Protein AF-A0A089IJK9-F1 (afdb_monomer_lite)

Sequence (99 aa):
MNNRFSMPSKLVNQSELLKTTIIEKGRHYQSLHILEFDNSVKYVLKEKNVKDSGSLMDEAERLKWVNDVIPSPKVISYQKENGEEYLVMTYIEGCTAEE

Structure (mmCIF, N/CA/C/O backbone):
data_AF-A0A089IJK9-F1
#
_entry.id   AF-A0A089IJK9-F1
#
loop_
_atom_site.group_PDB
_atom_site.id
_atom_site.type_symbol
_atom_site.label_atom_id
_atom_site.label_alt_id
_atom_site.label_co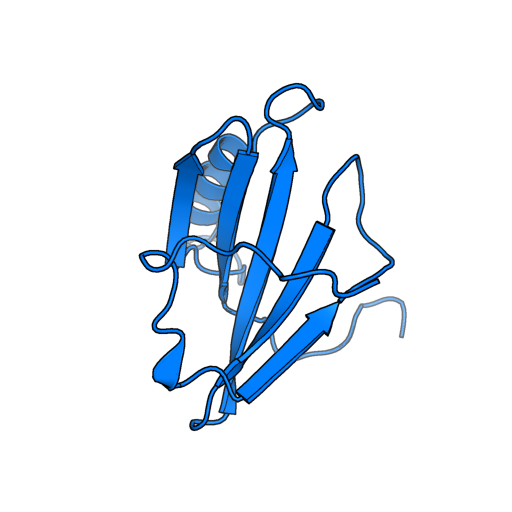mp_id
_atom_site.label_asym_id
_atom_site.label_entity_id
_atom_site.label_seq_id
_atom_site.pdbx_PDB_ins_code
_atom_site.Cartn_x
_atom_site.Cartn_y
_atom_site.Cartn_z
_at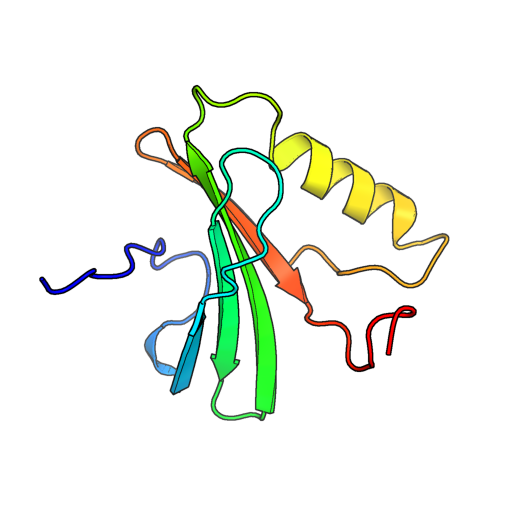om_site.occupancy
_atom_site.B_iso_or_equiv
_atom_site.auth_seq_id
_atom_site.auth_comp_id
_atom_site.auth_asym_id
_atom_site.auth_atom_id
_atom_site.pdbx_PDB_model_num
ATOM 1 N N . MET A 1 1 ? -2.977 -9.935 23.309 1.00 30.28 1 MET A N 1
ATOM 2 C CA . MET A 1 1 ? -3.837 -8.808 22.888 1.00 30.28 1 MET A CA 1
ATOM 3 C C . MET A 1 1 ? -4.109 -8.988 21.407 1.00 30.28 1 MET A C 1
ATOM 5 O O . MET A 1 1 ? -3.159 -9.056 20.643 1.00 30.28 1 MET A O 1
ATOM 9 N N . ASN A 1 2 ? -5.370 -9.182 21.019 1.00 30.22 2 ASN A N 1
ATOM 10 C CA . ASN A 1 2 ? -5.747 -9.345 19.616 1.00 30.22 2 ASN A CA 1
ATOM 11 C C . ASN A 1 2 ? -5.690 -7.971 18.942 1.00 30.22 2 ASN A C 1
ATOM 13 O O . ASN A 1 2 ? -6.663 -7.222 19.018 1.00 30.22 2 ASN A O 1
ATOM 17 N N . ASN A 1 3 ? -4.562 -7.640 18.310 1.00 35.00 3 ASN A N 1
ATOM 18 C CA . ASN A 1 3 ? -4.481 -6.518 17.377 1.00 35.00 3 ASN A CA 1
ATOM 19 C C . ASN A 1 3 ? -5.356 -6.861 16.170 1.00 35.00 3 ASN A C 1
ATOM 21 O O . ASN A 1 3 ? -4.898 -7.443 15.189 1.00 35.00 3 ASN A O 1
ATOM 25 N N . ARG A 1 4 ? -6.655 -6.566 16.274 1.00 44.09 4 ARG A N 1
ATOM 26 C CA . ARG A 1 4 ? -7.561 -6.593 15.131 1.00 44.09 4 ARG A CA 1
ATOM 27 C C . ARG A 1 4 ? -7.138 -5.458 14.211 1.00 44.09 4 ARG A C 1
ATOM 29 O O . ARG A 1 4 ? -7.492 -4.307 14.437 1.00 44.09 4 ARG A O 1
ATOM 36 N N . PHE A 1 5 ? -6.342 -5.819 13.216 1.00 53.09 5 PHE A N 1
ATOM 37 C CA . PHE A 1 5 ? -6.068 -5.033 12.028 1.00 53.09 5 PHE A CA 1
ATOM 38 C C . PHE A 1 5 ? -7.390 -4.462 11.493 1.00 53.09 5 PHE A C 1
ATOM 40 O O . PHE A 1 5 ? -8.262 -5.196 11.029 1.00 53.09 5 PHE A O 1
ATOM 47 N N . SER A 1 6 ? -7.573 -3.156 11.668 1.00 55.34 6 SER A N 1
ATOM 48 C CA . SER A 1 6 ? -8.802 -2.429 11.352 1.00 55.34 6 SER A CA 1
ATOM 49 C C . SER A 1 6 ? -8.647 -1.784 9.978 1.00 55.34 6 SER A C 1
ATOM 51 O O . SER A 1 6 ? -8.602 -0.563 9.853 1.00 55.34 6 SER A O 1
ATOM 53 N N . MET A 1 7 ? -8.507 -2.604 8.938 1.00 63.88 7 MET A N 1
ATOM 54 C CA . MET A 1 7 ? -8.454 -2.094 7.571 1.00 63.88 7 MET A CA 1
ATOM 55 C C . MET A 1 7 ? -9.877 -1.814 7.073 1.00 63.88 7 MET A C 1
ATOM 57 O O . MET A 1 7 ? -10.723 -2.713 7.153 1.00 63.88 7 MET A O 1
ATOM 61 N N . PRO A 1 8 ? -10.161 -0.614 6.537 1.00 61.06 8 PRO A N 1
ATOM 62 C CA . PRO A 1 8 ? -11.455 -0.322 5.938 1.00 61.06 8 PRO A CA 1
ATOM 63 C C . PRO A 1 8 ? -11.860 -1.383 4.907 1.00 61.06 8 PRO A C 1
ATOM 65 O O . PRO A 1 8 ? -11.108 -1.703 3.985 1.00 61.06 8 PRO A O 1
ATOM 68 N N . SER A 1 9 ? -13.075 -1.919 5.038 1.00 60.78 9 SER A N 1
ATOM 69 C CA . SER A 1 9 ? -13.594 -3.001 4.184 1.00 60.78 9 SER A CA 1
ATOM 70 C C . SER A 1 9 ? -13.705 -2.621 2.704 1.00 60.78 9 SER A C 1
ATOM 72 O O . SER A 1 9 ? -13.811 -3.492 1.847 1.00 60.78 9 SER A O 1
ATOM 74 N N . LYS A 1 10 ? -13.660 -1.320 2.392 1.00 64.81 10 LYS A N 1
ATOM 75 C CA . LYS A 1 10 ? -13.691 -0.780 1.027 1.00 64.81 10 LYS A CA 1
ATOM 76 C C . LYS A 1 10 ? -12.313 -0.694 0.363 1.00 64.81 10 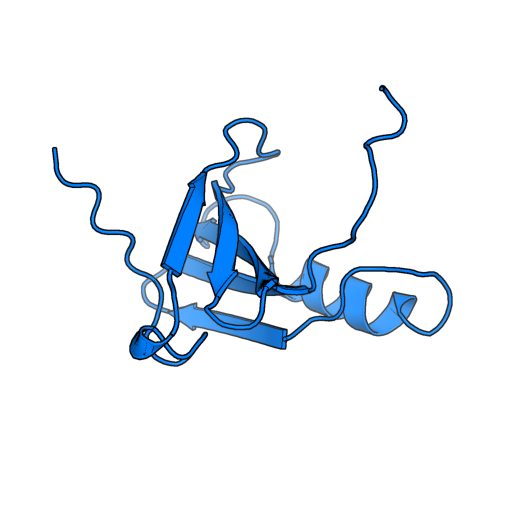LYS A C 1
ATOM 78 O O . LYS A 1 10 ? -12.255 -0.324 -0.804 1.00 64.81 10 LYS A O 1
ATOM 83 N N . LEU A 1 11 ? -11.218 -0.935 1.088 1.00 66.06 11 LEU A N 1
ATOM 84 C CA . LEU A 1 11 ? -9.862 -0.781 0.544 1.00 66.06 11 LEU A CA 1
ATOM 85 C C . LEU A 1 11 ? -9.410 -1.982 -0.281 1.00 66.06 11 LEU A C 1
ATOM 87 O O . LEU A 1 11 ? -8.746 -1.797 -1.295 1.00 66.06 11 LEU A O 1
ATOM 91 N N . VAL A 1 12 ? -9.772 -3.188 0.151 1.00 66.31 12 VAL A N 1
ATOM 92 C CA . VAL A 1 12 ? -9.507 -4.458 -0.536 1.00 66.31 12 VAL A CA 1
ATOM 93 C C . VAL A 1 12 ? -10.548 -5.489 -0.099 1.00 66.31 12 VAL A C 1
ATOM 95 O O . VAL A 1 12 ? -11.079 -5.411 1.013 1.00 66.31 12 VAL A O 1
ATOM 98 N N . ASN A 1 13 ? -10.837 -6.466 -0.961 1.00 70.50 13 ASN A N 1
ATOM 99 C CA . ASN A 1 13 ? -11.789 -7.526 -0.653 1.00 70.50 13 ASN A CA 1
ATOM 100 C C . ASN A 1 13 ? -11.216 -8.492 0.401 1.00 70.50 13 ASN A C 1
ATOM 102 O O . ASN A 1 13 ? -10.441 -9.387 0.082 1.00 70.50 13 ASN A O 1
ATOM 106 N N . GLN A 1 14 ? -11.599 -8.322 1.667 1.00 71.06 14 GLN A N 1
ATOM 107 C CA . GLN A 1 14 ? -11.051 -9.111 2.778 1.00 71.06 14 GLN A CA 1
ATOM 108 C C . GLN A 1 14 ? -11.349 -10.614 2.686 1.00 71.06 14 GLN A C 1
ATOM 110 O O . GLN A 1 14 ? -10.644 -11.391 3.323 1.00 71.06 14 GLN A O 1
ATOM 115 N N . SER A 1 15 ? -12.352 -11.043 1.908 1.00 71.06 15 SER A N 1
ATOM 116 C CA . SER A 1 15 ? -12.671 -12.471 1.763 1.00 71.06 15 SER A CA 1
ATOM 117 C C . SER A 1 15 ? -11.581 -13.272 1.051 1.00 71.06 15 SER A C 1
ATOM 119 O O . SER A 1 15 ? -11.563 -14.489 1.167 1.00 71.06 15 SER A O 1
ATOM 121 N N . GLU A 1 16 ? -10.706 -12.596 0.308 1.00 74.19 16 GLU A N 1
ATOM 122 C CA . GLU A 1 16 ? -9.627 -13.202 -0.485 1.00 74.19 16 GLU A CA 1
ATOM 123 C C . GLU A 1 16 ? -8.243 -13.000 0.161 1.00 74.19 16 GLU A C 1
ATOM 125 O O . GLU A 1 16 ? -7.227 -13.425 -0.392 1.00 74.19 16 GLU A O 1
ATOM 130 N N . LEU A 1 17 ? -8.185 -12.312 1.310 1.00 80.50 17 LEU A N 1
ATOM 131 C CA . LEU A 1 17 ? -6.942 -12.037 2.023 1.00 80.50 17 LEU A CA 1
ATOM 132 C C . LEU A 1 17 ? -6.485 -13.298 2.762 1.00 80.50 17 LEU A C 1
ATOM 134 O O . LEU A 1 17 ? -7.103 -13.718 3.739 1.00 80.50 17 LEU A O 1
ATOM 138 N N . LEU A 1 18 ? -5.362 -13.859 2.327 1.00 80.06 18 LEU A N 1
ATOM 139 C CA . LEU A 1 18 ? -4.770 -15.047 2.931 1.00 80.06 18 LEU A CA 1
ATOM 140 C C . LEU A 1 18 ? -3.892 -14.720 4.131 1.00 80.06 18 LEU A C 1
ATOM 142 O O . LEU A 1 18 ? -3.905 -15.429 5.139 1.00 80.06 18 LEU A O 1
ATOM 146 N N . LYS A 1 19 ? -3.070 -13.676 4.001 1.00 83.62 19 LYS A N 1
ATOM 147 C CA . LYS A 1 19 ? -2.033 -13.373 4.983 1.00 83.62 19 LYS A CA 1
ATOM 148 C C . LYS A 1 19 ? -1.702 -11.889 5.011 1.00 83.62 19 LYS A C 1
ATOM 150 O O . LYS A 1 19 ? -1.59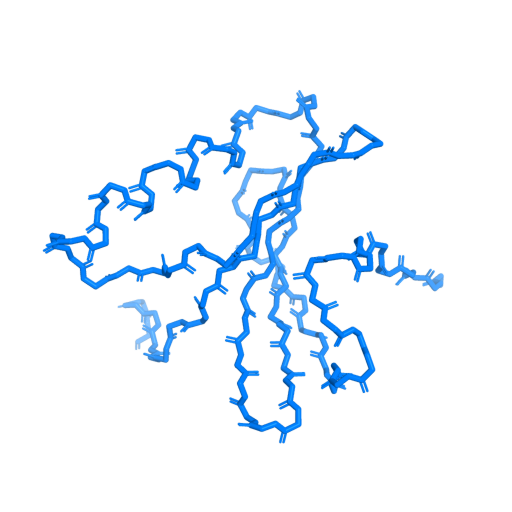5 -11.238 3.975 1.00 83.62 19 LYS A O 1
ATOM 155 N N . THR A 1 20 ? -1.464 -11.397 6.221 1.00 86.12 20 THR A N 1
ATOM 156 C CA . THR A 1 20 ? -0.915 -10.066 6.474 1.00 86.12 20 THR A CA 1
ATOM 157 C C . THR A 1 20 ? 0.445 -10.214 7.141 1.00 86.12 20 THR A C 1
ATOM 159 O O . THR A 1 20 ? 0.553 -10.85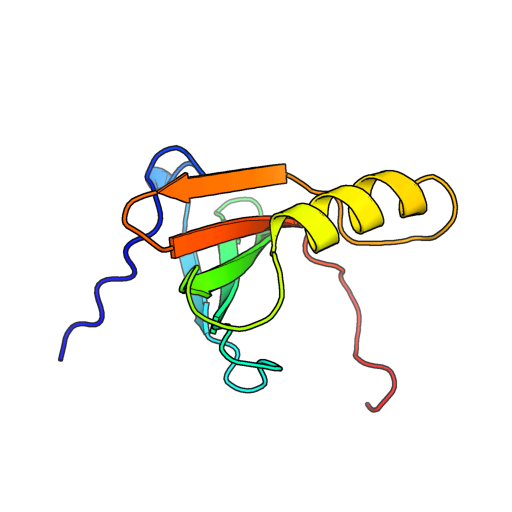4 8.188 1.00 86.12 20 THR A O 1
ATOM 162 N N . THR A 1 21 ? 1.480 -9.615 6.554 1.00 87.06 21 THR A N 1
ATOM 163 C CA . THR A 1 21 ? 2.825 -9.552 7.141 1.00 87.06 21 THR A CA 1
ATOM 164 C C . THR A 1 21 ? 3.117 -8.119 7.571 1.00 87.06 21 THR A C 1
ATOM 166 O O . THR A 1 21 ? 3.127 -7.220 6.733 1.00 87.06 21 THR A O 1
ATOM 169 N N . ILE A 1 22 ? 3.364 -7.901 8.863 1.00 85.56 22 ILE A N 1
ATOM 170 C CA . ILE A 1 22 ? 3.717 -6.584 9.410 1.00 85.56 22 ILE A CA 1
ATOM 171 C C . ILE A 1 22 ? 5.202 -6.324 9.145 1.00 85.56 22 ILE A C 1
ATOM 173 O O . ILE A 1 22 ? 6.044 -7.167 9.454 1.00 85.56 22 ILE A O 1
ATOM 177 N N . ILE A 1 23 ? 5.531 -5.156 8.594 1.00 82.06 23 ILE A N 1
ATOM 178 C CA . ILE A 1 23 ? 6.913 -4.712 8.407 1.00 82.06 23 ILE A CA 1
ATOM 179 C C . ILE A 1 23 ? 7.272 -3.749 9.539 1.00 82.06 23 ILE A C 1
ATOM 181 O O . ILE A 1 23 ? 6.839 -2.599 9.558 1.00 82.06 23 ILE A O 1
ATOM 185 N N . GLU A 1 24 ? 8.116 -4.207 10.464 1.00 69.12 24 GLU A N 1
ATOM 186 C CA . GLU A 1 24 ? 8.551 -3.417 11.628 1.00 69.12 24 GLU A CA 1
ATOM 187 C C . GLU A 1 24 ? 9.477 -2.241 11.252 1.00 69.12 24 GLU A C 1
ATOM 189 O O . GLU A 1 24 ? 9.607 -1.278 12.005 1.00 69.12 24 GLU A O 1
ATOM 194 N N . LYS A 1 25 ? 10.088 -2.267 10.058 1.00 64.25 25 LYS A N 1
ATOM 195 C CA . LYS A 1 25 ? 10.951 -1.195 9.522 1.00 64.25 25 LYS A CA 1
ATOM 196 C C . LYS A 1 25 ? 10.158 -0.090 8.801 1.00 64.25 25 LYS A C 1
ATOM 198 O O . LYS A 1 25 ? 10.462 0.263 7.662 1.00 64.25 25 LYS A O 1
ATOM 203 N N . GLY A 1 26 ? 9.138 0.466 9.448 1.00 60.72 26 GLY A N 1
ATOM 204 C CA . GLY A 1 26 ? 8.469 1.678 8.964 1.00 60.72 26 GLY A CA 1
ATOM 205 C C . GLY A 1 26 ? 9.302 2.939 9.226 1.00 60.72 26 GLY A C 1
ATOM 206 O O . GLY A 1 26 ? 9.953 3.058 10.263 1.00 60.72 26 GLY A O 1
ATOM 207 N N . ARG A 1 27 ? 9.289 3.912 8.305 1.00 67.00 27 ARG A N 1
ATOM 208 C CA . ARG A 1 27 ? 9.769 5.281 8.587 1.00 67.00 27 ARG A CA 1
ATOM 209 C C . ARG A 1 27 ? 8.599 6.129 9.089 1.00 67.00 27 ARG A C 1
ATOM 211 O O . ARG A 1 27 ? 7.525 6.049 8.515 1.00 67.00 27 ARG A O 1
ATOM 218 N N . HIS A 1 28 ? 8.851 6.985 10.085 1.00 65.62 28 HIS A N 1
ATOM 219 C CA . HIS A 1 28 ? 7.969 8.071 10.548 1.00 65.62 28 HIS A CA 1
ATOM 220 C C . HIS A 1 28 ? 6.494 7.699 10.765 1.00 65.62 28 HIS A C 1
ATOM 222 O O . HIS A 1 28 ? 5.680 7.872 9.863 1.00 65.62 28 HIS A O 1
ATOM 228 N N . TYR A 1 29 ? 6.153 7.296 11.996 1.00 76.19 29 TYR A N 1
ATOM 229 C CA . TYR A 1 29 ? 4.769 7.242 12.499 1.00 76.19 29 TYR A CA 1
ATOM 230 C C . TYR A 1 29 ? 3.769 6.519 11.571 1.00 76.19 29 TYR A C 1
ATOM 232 O O . TYR A 1 29 ? 2.600 6.880 11.480 1.00 76.19 29 TYR A O 1
ATOM 240 N N . GLN A 1 30 ? 4.258 5.522 10.833 1.00 82.75 30 GLN A N 1
ATOM 241 C CA . GLN A 1 30 ? 3.512 4.757 9.841 1.00 82.75 30 GLN A CA 1
ATOM 242 C C . GLN A 1 30 ? 3.713 3.275 10.112 1.00 82.75 30 GLN A C 1
ATOM 244 O O . GLN A 1 30 ? 4.846 2.837 10.337 1.00 82.75 30 GLN A O 1
ATOM 249 N N . SER A 1 31 ? 2.636 2.507 10.009 1.00 87.88 31 SER A N 1
ATOM 250 C CA . SER A 1 31 ? 2.706 1.049 9.988 1.00 87.88 31 SER A CA 1
ATOM 251 C C . SER A 1 31 ? 2.613 0.563 8.546 1.00 87.88 31 SER A C 1
ATOM 253 O O . SER A 1 31 ? 1.856 1.103 7.733 1.00 87.88 31 SER A O 1
ATOM 255 N N . LEU A 1 32 ? 3.421 -0.444 8.215 1.00 90.44 32 LEU A N 1
ATOM 256 C CA . LEU A 1 32 ? 3.481 -1.042 6.887 1.00 90.44 32 LEU A CA 1
ATOM 257 C C . LEU A 1 32 ? 3.086 -2.510 6.965 1.00 90.44 32 LEU A C 1
ATOM 259 O O . LEU A 1 32 ? 3.565 -3.247 7.827 1.00 90.44 32 LEU A O 1
ATOM 263 N N . HIS A 1 33 ? 2.266 -2.938 6.013 1.00 90.19 33 HIS A N 1
ATOM 264 C CA . HIS A 1 33 ? 1.779 -4.307 5.921 1.00 90.19 33 HIS A CA 1
ATOM 265 C C . HIS A 1 33 ? 1.872 -4.808 4.483 1.00 90.19 33 HIS A C 1
ATOM 267 O O . HIS A 1 33 ? 1.518 -4.085 3.554 1.00 90.19 33 HIS A O 1
ATOM 273 N N . ILE A 1 34 ? 2.302 -6.054 4.294 1.00 91.19 34 ILE A N 1
ATOM 274 C CA . ILE A 1 34 ? 2.133 -6.786 3.033 1.00 91.19 34 ILE A CA 1
ATOM 275 C C . ILE A 1 34 ? 0.849 -7.597 3.141 1.00 91.19 34 ILE A C 1
ATOM 277 O O . ILE A 1 34 ? 0.679 -8.357 4.094 1.00 91.19 34 ILE A O 1
ATOM 281 N N . LEU A 1 35 ? -0.032 -7.435 2.161 1.00 91.06 35 LEU A N 1
ATOM 282 C CA . LEU A 1 35 ? -1.289 -8.157 2.029 1.00 91.06 35 LEU A CA 1
ATOM 283 C C . LEU A 1 35 ? -1.148 -9.187 0.907 1.00 91.06 35 LEU A C 1
ATOM 285 O O . LEU A 1 35 ? -0.934 -8.802 -0.241 1.00 91.06 35 LEU A O 1
ATOM 289 N N . GLU A 1 36 ? -1.257 -10.472 1.233 1.00 90.12 36 GLU A N 1
ATOM 290 C CA . GLU A 1 36 ? -1.145 -11.590 0.289 1.00 90.12 36 GLU A CA 1
ATOM 291 C C . GLU A 1 36 ? -2.533 -12.206 0.042 1.00 90.12 36 GLU A C 1
ATOM 293 O O . GLU A 1 36 ? -3.255 -12.505 0.995 1.00 90.12 36 GLU A O 1
ATOM 298 N N . PHE A 1 37 ? -2.901 -12.402 -1.227 1.00 86.69 37 PHE A N 1
ATOM 299 C CA . PHE A 1 37 ? -4.210 -12.907 -1.668 1.00 86.69 37 PHE A CA 1
ATOM 300 C C . PHE A 1 37 ? -4.090 -14.254 -2.400 1.00 86.69 37 PHE A C 1
ATOM 302 O O . PHE A 1 37 ? -3.024 -14.575 -2.930 1.00 86.69 37 PHE A O 1
ATOM 309 N N . ASP A 1 38 ? -5.195 -15.007 -2.484 1.00 78.56 38 ASP A N 1
ATOM 310 C CA . ASP A 1 38 ? -5.285 -16.376 -3.048 1.00 78.56 38 ASP A CA 1
ATOM 311 C C . ASP A 1 38 ? -4.637 -16.564 -4.434 1.00 78.56 38 ASP A C 1
ATOM 313 O O . ASP A 1 38 ? -4.118 -17.630 -4.757 1.00 78.56 38 ASP A O 1
ATOM 317 N N . ASN A 1 39 ? -4.569 -15.506 -5.240 1.00 75.06 39 ASN A N 1
ATOM 318 C CA . ASN A 1 39 ? -3.980 -15.533 -6.582 1.00 75.06 39 ASN A CA 1
ATOM 319 C C . ASN A 1 39 ? -2.484 -15.164 -6.617 1.00 75.06 39 ASN A C 1
ATOM 321 O O . ASN A 1 39 ? -1.988 -14.704 -7.643 1.00 75.06 39 ASN A O 1
ATOM 325 N N . SER A 1 40 ? -1.764 -15.309 -5.497 1.00 76.75 40 SER A N 1
ATOM 326 C CA . SER A 1 40 ? -0.379 -14.823 -5.320 1.00 76.75 40 SER A CA 1
ATOM 327 C C . SER A 1 40 ? -0.211 -13.316 -5.556 1.00 76.75 40 SER A C 1
ATOM 329 O O . SER A 1 40 ? 0.897 -12.824 -5.766 1.00 76.75 40 SER A O 1
ATOM 331 N N . VAL A 1 41 ? -1.313 -12.565 -5.518 1.00 85.06 41 VAL A N 1
ATOM 332 C CA . VAL A 1 41 ? -1.291 -11.111 -5.650 1.00 85.06 41 VAL A CA 1
ATOM 333 C C . VAL A 1 41 ? -0.886 -10.519 -4.310 1.00 85.06 41 VAL A C 1
ATOM 335 O O . VAL A 1 41 ? -1.443 -10.875 -3.269 1.00 85.06 41 VAL A O 1
ATOM 338 N N . LYS A 1 42 ? 0.079 -9.600 -4.346 1.00 90.75 42 LYS A N 1
ATOM 339 C CA . LYS A 1 42 ? 0.562 -8.890 -3.167 1.00 90.75 42 LYS A CA 1
ATOM 340 C C . LYS A 1 42 ? 0.315 -7.395 -3.291 1.00 90.75 42 LYS A C 1
ATOM 342 O O . LYS A 1 42 ? 0.608 -6.778 -4.320 1.00 90.75 42 LYS A O 1
ATOM 347 N N . TYR A 1 43 ? -0.148 -6.803 -2.201 1.00 92.50 43 TYR A N 1
ATOM 348 C CA . TYR A 1 43 ? -0.249 -5.359 -2.037 1.00 92.50 43 TYR A CA 1
ATOM 349 C C . TYR A 1 43 ? 0.523 -4.907 -0.807 1.00 92.50 43 TYR A C 1
ATOM 351 O O . TYR A 1 43 ? 0.801 -5.690 0.099 1.00 92.50 43 TYR A O 1
ATOM 359 N N . VAL A 1 44 ? 0.841 -3.621 -0.769 1.00 92.69 44 VAL A N 1
ATOM 360 C CA . VAL A 1 44 ? 1.364 -2.951 0.417 1.00 92.69 44 VAL A CA 1
ATOM 361 C C . VAL A 1 44 ? 0.286 -2.015 0.939 1.00 92.69 44 VAL A C 1
ATOM 363 O O . VAL A 1 44 ? -0.230 -1.193 0.182 1.00 92.69 44 VAL A O 1
ATOM 366 N N . LEU A 1 45 ? -0.033 -2.131 2.226 1.00 92.50 45 LEU A N 1
ATOM 367 C CA . LEU A 1 45 ? -0.819 -1.152 2.964 1.00 92.50 45 LEU A CA 1
ATOM 368 C C . LEU A 1 45 ? 0.114 -0.307 3.830 1.00 92.50 45 LEU A C 1
ATOM 370 O O . LEU A 1 45 ? 0.896 -0.837 4.620 1.00 92.50 45 LEU A O 1
ATOM 374 N N . LYS A 1 46 ? -0.038 1.009 3.717 1.00 92.44 46 LYS A N 1
ATOM 375 C CA . LYS A 1 46 ? 0.452 1.984 4.688 1.00 92.44 46 LYS A CA 1
ATOM 376 C C . LYS A 1 46 ? -0.716 2.540 5.481 1.00 92.44 46 LYS A C 1
ATOM 378 O O . LYS A 1 46 ? -1.736 2.891 4.888 1.00 92.44 46 LYS A O 1
ATOM 383 N N . GLU A 1 47 ? -0.536 2.662 6.786 1.00 91.12 47 GLU A N 1
ATOM 384 C CA . GLU A 1 47 ? -1.473 3.329 7.690 1.00 91.12 47 GLU A CA 1
ATOM 385 C C . GLU A 1 47 ? -0.728 4.330 8.580 1.00 91.12 47 GLU A C 1
ATOM 387 O O . GLU A 1 47 ? 0.410 4.072 8.988 1.00 91.12 47 GLU A O 1
ATOM 392 N N . LYS A 1 48 ? -1.346 5.481 8.855 1.00 90.62 48 LYS A N 1
ATOM 393 C CA . LYS A 1 48 ? -0.846 6.460 9.832 1.00 90.62 48 LYS A CA 1
ATOM 394 C C . LYS A 1 48 ? -1.951 7.306 10.423 1.00 90.62 48 LYS A C 1
ATOM 396 O O . LYS A 1 48 ? -2.937 7.605 9.744 1.00 90.62 48 LYS A O 1
ATOM 401 N N . ASN A 1 49 ? -1.674 7.865 11.598 1.00 91.19 49 ASN A N 1
ATOM 402 C CA . ASN A 1 49 ? -2.546 8.866 12.172 1.00 91.19 49 ASN A CA 1
ATOM 403 C C . ASN A 1 49 ? -2.438 10.188 11.392 1.00 91.19 49 ASN A C 1
ATOM 405 O O . ASN A 1 49 ? -1.357 10.626 10.977 1.00 91.19 49 ASN A O 1
ATOM 409 N N . VAL A 1 50 ? -3.565 10.877 11.216 1.00 91.44 50 VAL A N 1
ATOM 410 C CA . VAL A 1 50 ? -3.618 12.182 10.530 1.00 91.44 50 VAL A CA 1
ATOM 411 C C . VAL A 1 50 ? -2.874 13.284 11.289 1.00 91.44 50 VAL A C 1
ATOM 413 O O . VAL A 1 50 ? -2.538 14.302 10.691 1.00 91.44 50 VAL A O 1
ATOM 416 N N . LYS A 1 51 ? -2.659 13.115 12.601 1.00 91.31 51 LYS A N 1
ATOM 417 C CA . LYS A 1 51 ? -1.925 14.070 13.445 1.00 91.31 51 LYS A CA 1
ATOM 418 C C . LYS A 1 51 ? -0.414 13.960 13.271 1.00 91.31 51 LYS A C 1
ATOM 420 O O . LYS A 1 51 ? 0.293 14.923 13.563 1.00 91.31 51 LYS A O 1
ATOM 425 N N . ASP A 1 52 ? 0.067 12.807 12.820 1.00 89.38 52 ASP A N 1
ATOM 426 C CA . ASP A 1 52 ? 1.487 12.599 12.581 1.00 89.38 52 ASP A CA 1
ATOM 427 C C . ASP A 1 52 ? 1.936 13.371 11.343 1.00 89.38 52 ASP A C 1
ATOM 429 O O . ASP A 1 52 ? 1.160 13.585 10.408 1.00 89.38 52 ASP A O 1
ATOM 433 N N . SER A 1 53 ? 3.203 13.776 11.309 1.00 87.38 53 SER A N 1
ATOM 434 C CA . SER A 1 53 ? 3.731 14.564 10.198 1.00 87.38 53 SER A CA 1
ATOM 435 C C . SER A 1 53 ? 3.689 13.811 8.861 1.00 87.38 53 SER A C 1
ATOM 437 O O . SER A 1 53 ? 3.797 12.584 8.794 1.00 87.38 53 SER A O 1
ATOM 439 N N . GLY A 1 54 ? 3.549 14.575 7.775 1.00 89.00 54 GLY A N 1
ATOM 440 C CA . GLY A 1 54 ? 3.397 14.039 6.424 1.00 89.00 54 GLY A CA 1
ATOM 441 C C . GLY A 1 54 ? 1.979 13.545 6.120 1.00 89.00 54 GLY A C 1
ATOM 442 O O . GLY A 1 54 ? 1.130 13.424 7.001 1.00 89.00 54 GLY A O 1
ATOM 443 N N . SER A 1 55 ? 1.726 13.264 4.847 1.00 92.06 55 SER A N 1
ATOM 444 C CA . SER A 1 55 ? 0.412 12.892 4.324 1.00 92.06 55 SER A CA 1
ATOM 445 C C . SER A 1 55 ? 0.567 11.719 3.361 1.00 92.06 55 SER A C 1
ATOM 447 O O . SER A 1 55 ? 1.415 11.748 2.459 1.00 92.06 55 SER A O 1
ATOM 449 N N . LEU A 1 56 ? -0.242 10.672 3.555 1.00 94.19 56 LEU A N 1
ATOM 450 C CA . LEU A 1 56 ? -0.283 9.557 2.604 1.00 94.19 56 LEU A CA 1
ATOM 451 C C . LEU A 1 56 ? -0.958 9.969 1.289 1.00 94.19 56 LEU A C 1
ATOM 453 O O . LEU A 1 56 ? -0.675 9.358 0.260 1.00 94.19 56 LEU A O 1
ATOM 457 N N . MET A 1 57 ? -1.783 11.024 1.289 1.00 95.75 57 MET A N 1
ATOM 458 C CA . MET A 1 57 ? -2.306 11.602 0.048 1.00 95.75 57 MET A CA 1
ATOM 459 C C . MET A 1 57 ? -1.167 12.163 -0.804 1.00 95.75 57 MET A C 1
ATOM 461 O O . MET A 1 57 ? -1.075 11.850 -1.987 1.00 95.75 57 MET A O 1
ATOM 465 N N . ASP A 1 58 ? -0.255 12.919 -0.194 1.00 95.62 58 ASP A N 1
ATOM 466 C CA . ASP A 1 58 ? 0.863 13.546 -0.906 1.00 95.62 58 ASP A CA 1
ATOM 467 C C . ASP A 1 58 ? 1.796 12.476 -1.483 1.00 95.62 58 ASP A C 1
ATOM 469 O O . ASP A 1 58 ? 2.409 12.653 -2.535 1.00 95.62 58 ASP A O 1
ATOM 473 N N . GLU A 1 59 ? 1.954 11.348 -0.782 1.00 95.31 59 GLU A N 1
ATOM 474 C CA . GLU A 1 59 ? 2.652 10.185 -1.329 1.00 95.31 59 GLU A CA 1
ATOM 475 C C . GLU A 1 59 ? 1.895 9.563 -2.504 1.00 95.31 59 GLU A C 1
ATOM 477 O O . GLU A 1 59 ? 2.502 9.313 -3.545 1.00 95.31 59 GLU A O 1
ATOM 482 N N . ALA A 1 60 ? 0.583 9.363 -2.381 1.00 95.69 60 ALA A N 1
ATOM 483 C CA . ALA A 1 60 ? -0.237 8.812 -3.453 1.00 95.69 60 ALA A CA 1
ATOM 484 C C . ALA A 1 60 ? -0.197 9.680 -4.724 1.00 95.69 60 ALA A C 1
ATOM 486 O O . ALA A 1 60 ? -0.108 9.146 -5.829 1.00 95.69 60 ALA A O 1
ATOM 487 N N . GLU A 1 61 ? -0.231 11.006 -4.589 1.00 96.38 61 GLU A N 1
ATOM 488 C CA . GLU A 1 61 ? -0.118 11.942 -5.713 1.00 96.38 61 GLU A CA 1
ATOM 489 C C . GLU A 1 61 ? 1.262 11.882 -6.371 1.00 96.38 61 GLU A C 1
ATOM 491 O O . GLU A 1 61 ? 1.351 11.772 -7.596 1.00 96.38 61 GLU A O 1
ATOM 496 N N . ARG A 1 62 ? 2.339 11.854 -5.576 1.00 96.06 62 ARG A N 1
ATOM 497 C CA . ARG A 1 62 ? 3.707 11.690 -6.095 1.00 96.06 62 ARG A CA 1
ATOM 498 C C . ARG A 1 62 ? 3.894 10.356 -6.816 1.00 96.06 62 ARG A C 1
ATOM 500 O O . ARG A 1 62 ? 4.505 10.332 -7.880 1.00 96.06 62 ARG A O 1
ATOM 507 N N . LEU A 1 63 ? 3.348 9.266 -6.274 1.00 96.12 63 LEU A N 1
ATOM 508 C CA . LEU A 1 63 ? 3.376 7.951 -6.918 1.00 96.12 63 LEU A CA 1
ATOM 509 C C . LEU A 1 63 ? 2.608 7.963 -8.241 1.00 96.12 63 LEU A C 1
ATOM 511 O O . LEU A 1 63 ? 3.106 7.459 -9.243 1.00 96.12 63 LEU A O 1
ATOM 515 N N . LYS A 1 64 ? 1.413 8.560 -8.284 1.00 94.38 64 LYS A N 1
ATOM 516 C CA . LYS A 1 64 ? 0.652 8.704 -9.537 1.00 94.38 64 LYS A CA 1
ATOM 517 C C . LYS A 1 64 ? 1.430 9.505 -10.579 1.00 94.38 64 LYS A C 1
ATOM 519 O O . LYS A 1 64 ? 1.467 9.094 -11.728 1.00 94.38 64 LYS A O 1
ATOM 524 N N . TRP A 1 65 ? 2.075 10.594 -10.168 1.00 94.06 65 TRP A N 1
ATOM 525 C CA . TRP A 1 65 ? 2.875 11.435 -11.057 1.00 94.06 65 TRP A CA 1
ATOM 526 C C . TRP A 1 65 ? 4.112 10.717 -11.612 1.00 94.06 65 TRP A C 1
ATOM 528 O O . TRP A 1 65 ? 4.421 10.842 -12.793 1.00 94.06 65 TRP A O 1
ATOM 538 N N . VAL A 1 66 ? 4.822 9.955 -10.777 1.00 95.06 66 VAL A N 1
ATOM 539 C CA . VAL A 1 66 ? 6.102 9.345 -11.166 1.00 95.06 66 VAL A CA 1
ATOM 540 C C . VAL A 1 66 ? 5.947 8.012 -11.907 1.00 95.06 66 VAL A C 1
ATOM 542 O O . VAL A 1 66 ? 6.884 7.585 -12.579 1.00 95.06 66 VAL A O 1
ATOM 545 N N . ASN A 1 67 ? 4.781 7.361 -11.813 1.00 90.38 67 ASN A N 1
ATOM 546 C CA . ASN A 1 67 ? 4.524 6.050 -12.423 1.00 90.38 67 ASN A CA 1
ATOM 547 C C . ASN A 1 67 ? 4.681 6.031 -13.954 1.00 90.38 67 ASN A C 1
ATOM 549 O O . ASN A 1 67 ? 4.951 4.971 -14.515 1.00 90.38 67 ASN A O 1
ATOM 553 N N . ASP A 1 68 ? 4.551 7.182 -14.617 1.00 86.25 68 ASP A N 1
ATOM 554 C CA . ASP A 1 68 ? 4.763 7.312 -16.065 1.00 86.25 68 ASP A CA 1
ATOM 555 C C . ASP A 1 68 ? 6.241 7.528 -16.440 1.00 86.25 68 ASP A C 1
ATOM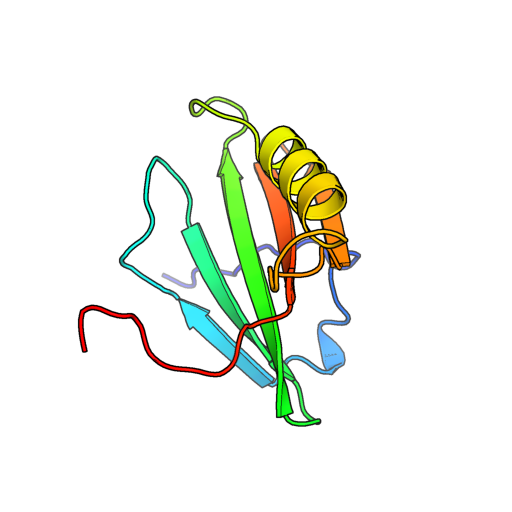 557 O O . ASP A 1 68 ? 6.601 7.502 -17.617 1.00 86.25 68 ASP A O 1
ATOM 561 N N . VAL A 1 69 ? 7.107 7.749 -15.446 1.00 93.12 69 VAL A N 1
ATOM 562 C CA . VAL A 1 69 ? 8.521 8.108 -15.630 1.00 93.12 69 VAL A CA 1
ATOM 563 C C . VAL A 1 69 ? 9.450 6.995 -15.154 1.00 93.12 69 VAL A C 1
ATOM 565 O O . VAL A 1 69 ? 10.445 6.705 -15.818 1.00 93.12 69 VAL A O 1
ATOM 568 N N . ILE A 1 70 ? 9.147 6.366 -14.015 1.00 91.50 70 ILE A N 1
ATOM 569 C CA . ILE A 1 70 ? 9.962 5.292 -13.435 1.00 91.50 70 ILE A CA 1
ATOM 570 C C . ILE A 1 70 ? 9.085 4.128 -12.958 1.00 91.50 70 ILE A C 1
ATOM 572 O O . ILE A 1 70 ? 7.944 4.347 -12.543 1.00 91.50 70 ILE A O 1
ATOM 576 N N . PRO A 1 71 ? 9.625 2.896 -12.921 1.00 89.94 71 PRO A N 1
ATOM 577 C CA . PRO A 1 71 ? 8.974 1.792 -12.231 1.00 89.94 71 PRO A CA 1
ATOM 578 C C . PRO A 1 71 ? 8.781 2.138 -10.749 1.00 89.94 71 PRO A C 1
ATOM 580 O O . PRO A 1 71 ? 9.747 2.285 -10.000 1.00 89.94 71 PRO A O 1
ATOM 583 N N . SER A 1 72 ? 7.527 2.289 -10.328 1.00 93.19 72 SER A N 1
ATOM 584 C CA . SER A 1 72 ? 7.161 2.595 -8.944 1.00 93.19 72 SER A CA 1
ATOM 585 C C . SER A 1 72 ? 5.887 1.843 -8.541 1.00 93.19 72 SER A C 1
ATOM 587 O O . SER A 1 72 ? 5.207 1.282 -9.408 1.00 93.19 72 SER A O 1
ATOM 589 N N . PRO A 1 73 ? 5.541 1.783 -7.243 1.00 94.56 73 PRO A N 1
ATOM 590 C CA . PRO A 1 73 ? 4.280 1.193 -6.820 1.00 94.56 73 PRO A CA 1
ATOM 591 C C . PRO A 1 73 ? 3.088 1.944 -7.426 1.00 94.56 73 PRO A C 1
ATOM 593 O O . PRO A 1 73 ? 2.990 3.172 -7.349 1.00 94.56 73 PRO A O 1
ATOM 596 N N . LYS A 1 74 ? 2.134 1.204 -7.995 1.00 94.19 74 LYS A N 1
ATOM 597 C CA . LYS A 1 74 ? 0.873 1.773 -8.475 1.00 94.19 74 LYS A CA 1
ATOM 598 C C . LYS A 1 74 ? -0.095 1.915 -7.314 1.00 94.19 74 LYS A C 1
ATOM 600 O O . LYS A 1 74 ? -0.331 0.959 -6.578 1.00 94.19 74 LYS A O 1
ATOM 605 N N . VAL A 1 75 ? -0.674 3.104 -7.171 1.00 94.38 75 VAL A N 1
ATOM 606 C CA . VAL A 1 75 ? -1.716 3.370 -6.174 1.00 94.38 75 VAL A CA 1
ATOM 607 C C . VAL A 1 75 ? -2.983 2.613 -6.561 1.00 94.38 75 VAL A C 1
ATOM 609 O O . VAL A 1 75 ? -3.532 2.840 -7.637 1.00 94.38 75 VAL A O 1
ATOM 612 N N . ILE A 1 76 ? -3.455 1.744 -5.670 1.00 92.56 76 ILE A N 1
ATOM 613 C CA . ILE A 1 76 ? -4.723 1.022 -5.820 1.00 92.56 76 ILE A CA 1
ATOM 614 C C . ILE A 1 76 ? -5.851 1.828 -5.187 1.00 92.56 76 ILE A C 1
ATOM 616 O O . ILE A 1 76 ? -6.892 2.042 -5.803 1.00 92.56 76 ILE A O 1
ATOM 620 N N . SER A 1 77 ? -5.637 2.304 -3.960 1.00 92.06 77 SER A N 1
ATOM 621 C CA . SER A 1 77 ? -6.634 3.080 -3.231 1.00 92.06 77 SER A CA 1
ATOM 622 C C . SER A 1 77 ? -5.986 3.949 -2.161 1.00 92.06 77 SER A C 1
ATOM 624 O O . SER A 1 77 ? -4.991 3.568 -1.550 1.00 92.06 77 SER A O 1
ATOM 626 N N . TYR A 1 78 ? -6.596 5.102 -1.910 1.00 93.75 78 TYR A N 1
ATOM 627 C CA . TYR A 1 78 ? -6.316 5.956 -0.764 1.00 93.75 78 TYR A CA 1
ATOM 628 C C . TYR A 1 78 ? -7.630 6.245 -0.042 1.00 93.75 78 TYR A C 1
ATOM 630 O O . TYR A 1 78 ? -8.631 6.562 -0.690 1.00 93.75 78 TYR A O 1
ATOM 638 N N . GLN A 1 79 ? -7.628 6.158 1.286 1.00 93.62 79 GLN A N 1
ATOM 639 C CA . GLN A 1 79 ? -8.771 6.526 2.118 1.00 93.62 79 GLN A CA 1
ATOM 640 C C . GLN A 1 79 ? -8.320 7.255 3.378 1.00 93.62 79 GLN A C 1
ATOM 642 O O . GLN A 1 79 ? -7.222 7.046 3.887 1.00 93.62 79 GLN A O 1
ATOM 647 N N . LYS A 1 80 ? -9.210 8.101 3.888 1.00 92.56 80 LYS A N 1
ATOM 648 C CA . LYS A 1 80 ? -9.048 8.820 5.146 1.00 92.56 80 LYS A CA 1
ATOM 649 C C . LYS A 1 80 ? -10.327 8.672 5.946 1.00 92.56 80 LYS A C 1
ATOM 651 O O . LYS A 1 80 ? -11.382 9.119 5.498 1.00 92.56 80 LYS A O 1
ATOM 656 N N . GLU A 1 81 ? -10.239 8.033 7.101 1.00 90.81 81 GLU A N 1
ATOM 657 C CA . GLU A 1 81 ? -11.394 7.726 7.943 1.00 90.81 81 GLU A CA 1
ATOM 658 C C . GLU A 1 81 ? -10.953 7.633 9.408 1.00 90.81 81 GLU A C 1
ATOM 660 O O . GLU A 1 81 ? -9.843 7.204 9.699 1.00 90.81 81 GLU A O 1
ATOM 665 N N . ASN A 1 82 ? -11.806 8.063 10.343 1.00 89.88 82 ASN A N 1
ATOM 666 C CA . ASN A 1 82 ? -11.584 7.930 11.792 1.00 89.88 82 ASN A CA 1
ATOM 667 C C . ASN A 1 82 ? -10.250 8.497 12.327 1.00 89.88 82 ASN A C 1
ATOM 669 O O . ASN A 1 82 ? -9.760 8.060 13.362 1.00 89.88 82 ASN A O 1
ATOM 673 N N . GLY A 1 83 ? -9.682 9.507 11.660 1.00 90.94 83 GLY A N 1
ATOM 674 C CA . GLY A 1 83 ? -8.405 10.106 12.066 1.00 90.94 83 GLY A CA 1
ATOM 675 C C . GLY A 1 83 ? -7.169 9.324 11.614 1.00 90.94 83 GLY A C 1
ATOM 676 O O . GLY A 1 83 ? -6.064 9.653 12.036 1.00 90.94 83 GLY A O 1
ATOM 677 N N . GLU A 1 84 ? -7.344 8.353 10.725 1.00 92.38 84 GLU A N 1
ATOM 678 C CA . GLU A 1 84 ? -6.280 7.578 10.098 1.00 92.38 84 GLU A CA 1
ATOM 679 C C . GLU A 1 84 ? -6.284 7.814 8.579 1.00 92.38 84 GLU A C 1
ATOM 681 O O . GLU A 1 84 ? -7.322 8.097 7.964 1.00 92.38 84 GLU A O 1
ATOM 686 N N . GLU A 1 85 ? -5.108 7.715 7.969 1.00 93.50 85 GLU A N 1
ATOM 687 C CA . GLU A 1 85 ? -4.924 7.655 6.521 1.00 93.50 85 GLU A CA 1
ATOM 688 C C . GLU A 1 85 ? -4.458 6.256 6.139 1.00 93.50 85 GLU A C 1
ATOM 690 O O . GLU A 1 85 ? -3.611 5.670 6.811 1.00 93.50 85 GLU A O 1
ATOM 695 N N . TYR A 1 86 ? -4.981 5.756 5.026 1.00 93.44 86 TYR A N 1
ATOM 696 C CA . TYR A 1 86 ? -4.681 4.438 4.492 1.00 93.44 86 TYR A CA 1
ATOM 697 C C . TYR A 1 86 ? -4.310 4.556 3.018 1.00 93.44 86 TYR A C 1
ATOM 699 O O . TYR A 1 86 ? -5.042 5.167 2.233 1.00 93.44 86 TYR A O 1
ATOM 707 N N . LEU A 1 87 ? -3.202 3.936 2.624 1.00 94.06 87 LEU A N 1
ATOM 708 C CA . LEU A 1 87 ? -2.741 3.884 1.240 1.00 94.06 87 LEU A CA 1
ATOM 709 C C . LEU A 1 87 ? -2.414 2.445 0.855 1.00 94.06 87 LEU A C 1
ATOM 711 O O . LEU A 1 87 ? -1.508 1.837 1.421 1.00 94.06 87 LEU A O 1
ATOM 715 N N . VAL A 1 88 ? -3.139 1.925 -0.132 1.00 93.31 88 VAL A N 1
ATOM 716 C CA . VAL A 1 88 ? -2.896 0.612 -0.732 1.00 93.31 88 VAL A CA 1
ATOM 717 C C . VAL A 1 88 ? -2.218 0.799 -2.081 1.00 93.31 88 VAL A C 1
ATOM 719 O O . VAL A 1 88 ? -2.698 1.553 -2.935 1.00 93.31 88 VAL A O 1
ATOM 722 N N . MET A 1 89 ? -1.117 0.086 -2.289 1.00 94.62 89 MET A N 1
ATOM 723 C CA . MET A 1 89 ? -0.332 0.114 -3.522 1.00 94.62 89 MET A CA 1
ATOM 724 C C . MET A 1 89 ? 0.127 -1.289 -3.931 1.00 94.62 89 MET A C 1
ATOM 726 O O . MET A 1 89 ? 0.113 -2.217 -3.124 1.00 94.62 89 MET A O 1
ATOM 730 N N . THR A 1 90 ? 0.530 -1.463 -5.188 1.00 93.25 90 THR A N 1
ATOM 731 C CA . THR A 1 90 ? 1.103 -2.732 -5.666 1.00 93.25 90 THR A CA 1
ATOM 732 C C . THR A 1 90 ? 2.418 -3.046 -4.961 1.00 93.25 90 THR A C 1
ATOM 734 O O . THR A 1 90 ? 3.253 -2.160 -4.780 1.00 93.25 90 THR A O 1
ATOM 737 N N . TYR A 1 91 ? 2.634 -4.316 -4.627 1.00 92.00 91 TYR A N 1
ATOM 738 C CA . TYR A 1 91 ? 3.948 -4.799 -4.214 1.00 92.00 91 TYR A CA 1
ATOM 739 C C . TYR A 1 91 ? 4.927 -4.791 -5.403 1.00 92.00 91 TYR A C 1
ATOM 741 O O . TYR A 1 91 ? 4.529 -5.076 -6.533 1.00 92.00 91 TYR A O 1
ATOM 749 N N . ILE A 1 92 ? 6.196 -4.454 -5.154 1.00 90.75 92 ILE A N 1
ATOM 750 C CA . ILE A 1 92 ? 7.276 -4.585 -6.142 1.00 90.75 92 ILE A CA 1
ATOM 751 C C . ILE A 1 92 ? 8.033 -5.868 -5.819 1.00 90.75 92 ILE A C 1
ATOM 753 O O . ILE A 1 92 ? 8.612 -5.984 -4.743 1.00 90.75 92 ILE A O 1
ATOM 757 N N . GLU A 1 93 ? 8.034 -6.811 -6.757 1.00 88.81 93 GLU A N 1
ATOM 758 C CA . GLU A 1 93 ? 8.856 -8.016 -6.657 1.00 88.81 93 GLU A CA 1
ATOM 759 C C . GLU A 1 93 ? 10.339 -7.659 -6.839 1.00 88.81 93 GLU A C 1
ATOM 761 O O . GLU A 1 93 ? 10.704 -6.927 -7.762 1.00 88.81 93 GLU A O 1
ATOM 766 N N . GLY A 1 94 ? 11.188 -8.172 -5.950 1.00 86.75 94 GLY A N 1
ATOM 767 C CA . GLY A 1 94 ? 12.624 -7.898 -5.941 1.00 86.75 94 GLY A CA 1
ATOM 768 C C . GLY A 1 94 ? 13.220 -7.907 -4.534 1.00 86.75 94 GLY A C 1
ATOM 769 O O . GLY A 1 94 ? 12.547 -8.248 -3.562 1.00 86.75 94 GLY A O 1
ATOM 770 N N . CYS A 1 95 ? 14.492 -7.525 -4.446 1.00 84.94 95 CYS A N 1
ATOM 771 C CA . CYS A 1 95 ? 15.239 -7.343 -3.204 1.00 84.94 95 CYS A CA 1
ATOM 772 C C . CYS A 1 95 ? 15.526 -5.859 -2.950 1.00 84.94 95 CYS A C 1
ATOM 774 O O . CYS A 1 95 ? 15.504 -5.030 -3.869 1.00 84.94 95 CYS A O 1
ATOM 776 N N . THR A 1 96 ? 15.788 -5.506 -1.692 1.00 84.38 96 THR A N 1
ATOM 777 C CA . THR A 1 96 ? 16.295 -4.160 -1.388 1.00 84.38 96 THR A CA 1
ATOM 778 C C . THR A 1 96 ? 17.750 -4.051 -1.828 1.00 84.38 96 THR A C 1
ATOM 780 O O . THR A 1 96 ? 18.482 -5.023 -1.749 1.00 84.38 96 THR A O 1
ATOM 783 N N . ALA A 1 97 ? 18.200 -2.868 -2.246 1.00 85.31 97 ALA A N 1
ATOM 784 C CA . ALA A 1 97 ? 19.571 -2.687 -2.736 1.00 85.31 97 ALA A CA 1
ATOM 785 C C . ALA A 1 97 ? 20.676 -2.902 -1.675 1.00 85.31 97 ALA A C 1
ATOM 787 O O . ALA A 1 97 ? 21.849 -2.932 -2.029 1.00 85.31 97 ALA A O 1
ATOM 788 N N . GLU A 1 98 ? 20.319 -2.982 -0.390 1.00 76.12 98 GLU A N 1
ATOM 789 C CA . GLU A 1 98 ? 21.248 -3.271 0.714 1.00 76.12 98 GLU A CA 1
ATOM 790 C C . GLU A 1 98 ? 21.442 -4.784 0.959 1.00 76.12 98 GLU A C 1
ATOM 792 O O . GLU A 1 98 ? 22.228 -5.152 1.833 1.00 76.12 98 GLU A O 1
ATOM 797 N N . GLU A 1 99 ? 20.733 -5.640 0.212 1.00 55.03 99 GLU A N 1
ATOM 798 C CA . GLU A 1 99 ? 20.941 -7.099 0.149 1.00 55.03 99 GLU A CA 1
ATOM 799 C C . GLU A 1 99 ? 21.904 -7.472 -0.985 1.00 55.03 99 GLU A C 1
ATOM 801 O O . GLU A 1 99 ? 22.759 -8.356 -0.743 1.00 55.03 99 GLU A O 1
#

Foldseek 3Di:
DPPPPPDPCVQDPVVFFDDKDWDPPDPWQKTWIWTAGPVRFIKIKIKHFLPTPDDVVVVQVVQVVCVVPDDDWHWPDWDDPPRMTMTITGDDPDDDPVD

Secondary structure (DSSP, 8-state):
--------TTTS-GGGEEEEEEES--SSSEEEEEEEETTS-EEEEEEEETTSSS-HHHHHHHHHHHTTTS--PPEEEEEEETTEEEEEEEPPPS--TT-

Radius of gyration: 13.66 Å; chains: 1; bounding box: 35×31×39 Å

pLDDT: mean 83.0, std 14.84, range [30.22, 96.38]